Protein AF-A0A375BQ09-F1 (afdb_monomer)

Radius of gyration: 23.47 Å; Cα contacts (8 Å, |Δi|>4): 5; chains: 1; bounding box: 36×44×64 Å

pLDDT: mean 70.59, std 11.3, range [53.0, 89.88]

Structure (m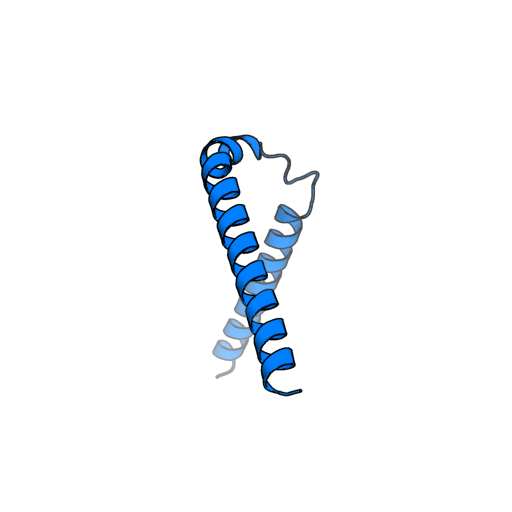mCIF, N/CA/C/O backbone):
data_AF-A0A375BQ09-F1
#
_entry.id   AF-A0A375BQ09-F1
#
loop_
_atom_site.group_PDB
_atom_site.id
_atom_site.type_symbol
_atom_site.label_atom_id
_atom_site.label_alt_id
_atom_site.label_comp_id
_atom_site.label_asym_id
_atom_site.label_entity_id
_atom_site.label_seq_id
_atom_site.pdbx_PDB_ins_code
_atom_site.Cartn_x
_atom_site.Cartn_y
_atom_site.Cartn_z
_atom_site.occupancy
_atom_site.B_iso_or_equiv
_atom_site.auth_seq_id
_atom_site.auth_comp_id
_atom_site.auth_asym_id
_atom_site.auth_atom_id
_atom_site.pdbx_PDB_model_num
ATOM 1 N N . MET A 1 1 ? -19.049 -29.384 -31.877 1.00 57.06 1 MET A N 1
ATOM 2 C CA . MET A 1 1 ? -18.632 -28.813 -30.571 1.00 57.06 1 MET A CA 1
ATOM 3 C C . MET A 1 1 ? -17.123 -28.912 -30.259 1.00 57.06 1 MET A C 1
ATOM 5 O O . MET A 1 1 ? -16.741 -28.568 -29.152 1.00 57.06 1 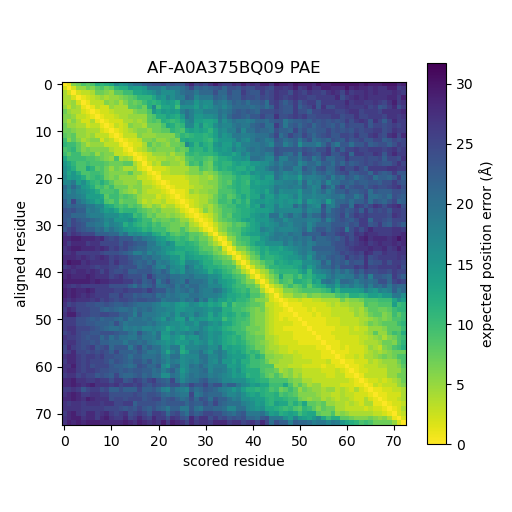MET A O 1
ATOM 9 N N . ARG A 1 2 ? -16.227 -29.308 -31.189 1.00 56.47 2 ARG A N 1
ATOM 10 C CA . ARG A 1 2 ? -14.765 -29.320 -30.923 1.00 56.47 2 ARG A CA 1
ATOM 11 C C . ARG A 1 2 ? -14.077 -27.960 -31.123 1.00 56.47 2 ARG A C 1
ATOM 13 O O . ARG A 1 2 ? -13.102 -27.679 -30.443 1.00 56.47 2 ARG A O 1
ATOM 20 N N . TYR A 1 3 ? -14.615 -27.110 -31.996 1.00 57.06 3 TYR A N 1
ATOM 21 C CA . TYR A 1 3 ? -14.023 -25.807 -32.327 1.00 57.06 3 TYR A CA 1
ATOM 22 C C . TYR A 1 3 ? -14.053 -24.810 -31.156 1.00 57.06 3 TYR A C 1
ATOM 24 O O . TYR A 1 3 ? -13.036 -24.195 -30.864 1.00 57.06 3 TYR A O 1
ATOM 32 N N . ALA A 1 4 ? -15.153 -24.755 -30.397 1.00 58.88 4 ALA A N 1
ATOM 33 C CA . ALA A 1 4 ? -15.271 -23.870 -29.233 1.00 58.88 4 ALA A CA 1
ATOM 34 C C . ALA A 1 4 ? -14.299 -24.234 -28.090 1.00 58.88 4 ALA A C 1
ATOM 36 O O . ALA A 1 4 ? -13.804 -23.366 -27.381 1.00 58.88 4 ALA A O 1
ATOM 37 N N . GLN A 1 5 ? -13.981 -25.522 -27.911 1.00 59.84 5 GLN A N 1
ATOM 38 C CA . GLN A 1 5 ? -12.989 -25.947 -26.916 1.00 59.84 5 GLN A CA 1
ATOM 39 C C . GLN A 1 5 ? -11.552 -25.607 -27.325 1.00 59.84 5 GLN A C 1
ATOM 41 O O . GLN A 1 5 ? -10.713 -25.372 -26.455 1.00 59.84 5 GLN A O 1
ATOM 46 N N . GLN A 1 6 ? -11.268 -25.596 -28.628 1.00 65.19 6 GLN A N 1
ATOM 47 C CA . GLN A 1 6 ? -9.959 -25.239 -29.165 1.00 65.19 6 GLN A CA 1
ATOM 48 C C . GLN A 1 6 ? -9.702 -23.735 -28.992 1.00 65.19 6 GLN A C 1
ATOM 50 O O . GLN A 1 6 ? -8.669 -23.354 -28.453 1.00 65.19 6 GLN A O 1
ATOM 55 N N . GLU A 1 7 ? -10.694 -22.906 -29.314 1.00 68.12 7 GLU A N 1
ATOM 56 C CA . GLU A 1 7 ? -10.644 -21.447 -29.166 1.00 68.12 7 GLU A CA 1
ATOM 57 C C . GLU A 1 7 ? -10.436 -21.012 -27.705 1.00 68.12 7 GLU A C 1
ATOM 59 O O . GLU A 1 7 ? -9.562 -20.203 -27.408 1.00 68.12 7 GLU A O 1
ATOM 64 N N . VAL A 1 8 ? -11.146 -21.637 -26.757 1.00 67.25 8 VAL A N 1
ATOM 65 C CA . VAL A 1 8 ? -10.946 -21.385 -25.317 1.00 67.25 8 VAL A CA 1
ATOM 66 C C . VAL A 1 8 ? -9.553 -21.820 -24.852 1.00 67.25 8 VAL A C 1
ATOM 68 O O . VAL A 1 8 ? -8.949 -21.174 -23.994 1.00 67.25 8 VAL A O 1
ATOM 71 N N . ARG A 1 9 ? -9.021 -22.922 -25.395 1.00 64.31 9 ARG A N 1
ATOM 72 C CA . ARG A 1 9 ? -7.683 -23.416 -25.042 1.00 64.31 9 ARG A CA 1
ATOM 73 C C . ARG A 1 9 ? -6.594 -22.491 -25.579 1.00 64.31 9 ARG A C 1
ATOM 75 O O . ARG A 1 9 ? -5.623 -22.245 -24.868 1.00 64.31 9 ARG A O 1
ATOM 82 N N . ASP A 1 10 ? -6.754 -21.987 -26.793 1.00 69.94 10 ASP A N 1
ATOM 83 C CA . ASP A 1 10 ? -5.773 -21.119 -27.437 1.00 69.94 10 ASP A CA 1
ATOM 84 C C . ASP A 1 10 ? -5.821 -19.694 -26.856 1.00 69.94 10 ASP A C 1
ATOM 86 O O . ASP A 1 10 ? -4.776 -19.178 -26.465 1.00 69.94 10 ASP A O 1
ATOM 90 N N . SER A 1 11 ? -7.011 -19.153 -26.572 1.00 68.62 11 SER A N 1
ATOM 91 C CA . SER A 1 11 ? -7.174 -17.900 -25.815 1.00 68.62 11 SER A CA 1
ATOM 92 C C . SER A 1 11 ? -6.534 -17.971 -24.419 1.00 68.62 11 SER A C 1
ATOM 94 O O . SER A 1 11 ? -5.861 -17.043 -23.965 1.00 68.62 11 SER A O 1
ATOM 96 N N . ARG A 1 12 ? -6.652 -19.118 -23.736 1.00 67.19 12 ARG A N 1
ATOM 97 C CA . ARG A 1 12 ? -6.002 -19.321 -22.436 1.00 67.19 12 ARG A CA 1
ATOM 98 C C . ARG A 1 12 ? -4.471 -19.320 -22.552 1.00 67.19 12 ARG A C 1
ATOM 100 O O . ARG A 1 12 ? -3.806 -18.738 -21.698 1.00 67.19 12 ARG A O 1
ATOM 107 N N . LYS A 1 13 ? -3.901 -19.936 -23.594 1.00 68.00 13 LYS A N 1
ATOM 108 C CA . LYS A 1 13 ? -2.446 -19.917 -23.844 1.00 68.00 13 LYS A CA 1
ATOM 109 C C . LYS A 1 13 ? -1.940 -18.504 -24.127 1.00 68.00 13 LYS A C 1
ATOM 111 O O . LYS A 1 13 ? -0.919 -18.116 -23.569 1.00 68.00 13 LYS A O 1
ATOM 116 N N . GLU A 1 14 ? -2.661 -17.730 -24.933 1.00 68.06 14 GLU A N 1
ATOM 117 C CA . GLU A 1 14 ? -2.333 -16.327 -25.217 1.00 68.06 14 GLU A CA 1
ATOM 118 C C . GLU A 1 14 ? -2.385 -15.463 -23.956 1.00 68.06 14 GLU A C 1
ATOM 120 O O . GLU A 1 14 ? -1.514 -14.619 -23.738 1.00 68.06 14 GLU A O 1
ATOM 125 N N . SER A 1 15 ? -3.353 -15.722 -23.074 1.00 64.81 15 SER A N 1
ATOM 126 C CA . SER A 1 15 ? -3.463 -15.026 -21.794 1.00 64.81 15 SER A CA 1
ATOM 127 C C . SER A 1 15 ? -2.297 -15.356 -20.853 1.00 64.81 15 SER A C 1
ATOM 129 O O . SER A 1 15 ? -1.794 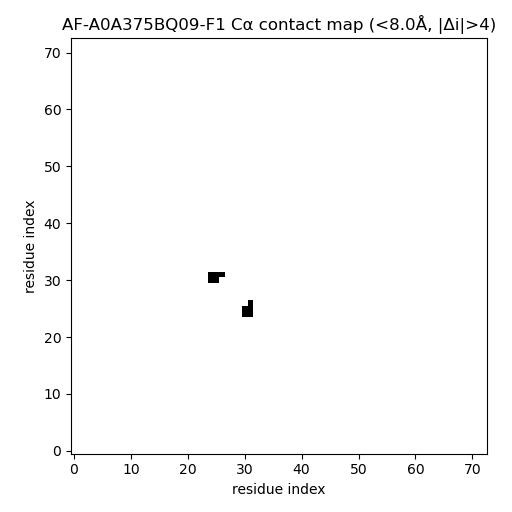-14.456 -20.181 1.00 64.81 15 SER A O 1
ATOM 131 N N . TYR A 1 16 ? -1.829 -16.610 -20.823 1.00 65.56 16 TYR A N 1
ATOM 132 C CA . TYR A 1 16 ? -0.636 -16.988 -20.056 1.00 65.56 16 TYR A CA 1
ATOM 133 C C . TYR A 1 16 ? 0.635 -16.365 -20.633 1.00 65.56 16 TYR A C 1
ATOM 135 O O . TYR A 1 16 ? 1.417 -15.800 -19.876 1.00 65.56 16 TYR A O 1
ATOM 143 N N . LEU A 1 17 ? 0.815 -16.397 -21.957 1.00 69.38 17 LEU A N 1
ATOM 144 C CA . LEU A 1 17 ? 1.961 -15.775 -22.628 1.00 69.38 17 LEU A CA 1
ATOM 145 C C . LEU A 1 17 ? 2.001 -14.262 -22.390 1.00 69.38 17 LEU A C 1
ATOM 147 O O . LEU A 1 17 ? 3.059 -13.711 -22.102 1.00 69.38 17 LEU A O 1
ATOM 151 N N . SER A 1 18 ? 0.840 -13.608 -22.433 1.00 67.75 18 SER A N 1
ATOM 152 C CA . SER A 1 18 ? 0.705 -12.181 -22.131 1.00 67.75 18 SER A CA 1
ATOM 153 C C . SER A 1 18 ? 1.051 -11.876 -20.672 1.00 67.75 18 SER A C 1
ATOM 155 O O . SER A 1 18 ? 1.766 -10.916 -20.398 1.00 67.75 18 SER A O 1
ATOM 157 N N . HIS A 1 19 ? 0.604 -12.710 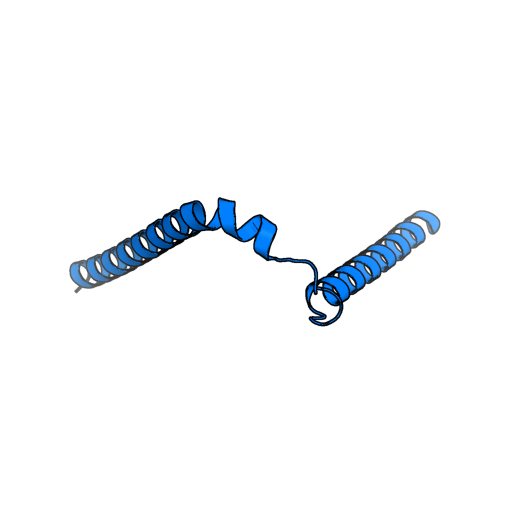-19.726 1.00 70.06 19 HIS A N 1
ATOM 158 C CA . HIS A 1 19 ? 0.932 -12.549 -18.307 1.00 70.06 19 HIS A CA 1
ATOM 159 C C . HIS A 1 19 ? 2.432 -12.736 -18.048 1.00 70.06 19 HIS A C 1
ATOM 161 O O . HIS A 1 19 ? 3.040 -11.930 -17.347 1.00 70.06 19 HIS A O 1
ATOM 167 N N . THR A 1 20 ? 3.045 -13.764 -18.643 1.00 74.12 20 THR A N 1
ATOM 168 C CA . THR A 1 20 ? 4.489 -14.013 -18.542 1.00 74.12 20 THR A CA 1
ATOM 169 C C . THR A 1 20 ? 5.292 -12.871 -19.157 1.00 74.12 20 THR A C 1
ATOM 171 O O . THR A 1 20 ? 6.245 -12.406 -18.539 1.00 74.12 20 THR A O 1
ATOM 174 N N . TYR A 1 21 ? 4.868 -12.354 -20.313 1.00 74.38 21 TYR A N 1
ATOM 175 C CA . TYR A 1 21 ? 5.506 -11.212 -20.962 1.00 74.38 21 TYR A CA 1
ATOM 176 C C . TYR A 1 21 ? 5.437 -9.944 -20.101 1.00 74.38 21 TYR A C 1
ATOM 178 O O . TYR A 1 21 ? 6.451 -9.277 -19.916 1.00 74.38 21 TYR A O 1
ATOM 186 N N . ILE A 1 22 ? 4.275 -9.633 -19.514 1.00 72.31 22 ILE A N 1
ATOM 187 C CA . ILE A 1 22 ? 4.116 -8.486 -18.602 1.00 72.31 22 ILE A CA 1
ATOM 188 C C . ILE A 1 22 ? 4.992 -8.658 -17.357 1.00 72.31 22 ILE A C 1
ATOM 190 O O . ILE A 1 22 ? 5.637 -7.704 -16.925 1.00 72.31 22 ILE A O 1
ATOM 194 N N . HIS A 1 23 ? 5.044 -9.865 -16.794 1.00 70.44 23 HIS A N 1
ATOM 195 C CA . HIS A 1 23 ? 5.865 -10.162 -15.625 1.00 70.44 23 HIS A CA 1
ATOM 196 C C . HIS A 1 23 ? 7.358 -9.976 -15.926 1.00 70.44 23 HIS A C 1
ATOM 198 O O . HIS A 1 23 ? 8.064 -9.323 -15.161 1.00 70.44 23 HIS A O 1
ATOM 204 N N . GLU A 1 24 ? 7.838 -10.480 -17.062 1.00 74.06 24 GLU A N 1
ATOM 205 C CA . GLU A 1 24 ? 9.220 -10.282 -17.502 1.00 74.06 24 GLU A CA 1
ATOM 206 C C . GLU A 1 24 ? 9.528 -8.794 -17.722 1.00 74.06 24 GLU A C 1
ATOM 208 O O . GLU A 1 24 ? 10.528 -8.291 -17.222 1.00 74.06 24 GLU A O 1
ATOM 213 N N . TRP A 1 25 ? 8.634 -8.052 -18.382 1.00 70.44 25 TRP A N 1
ATOM 214 C CA . TRP A 1 25 ? 8.818 -6.619 -18.633 1.00 70.44 25 TRP A CA 1
ATOM 215 C C . TRP A 1 25 ? 8.804 -5.768 -17.353 1.00 70.44 25 TRP A C 1
ATOM 217 O O . TRP A 1 25 ? 9.488 -4.749 -17.274 1.00 70.44 25 TRP A O 1
ATOM 227 N N . MET A 1 26 ? 8.012 -6.162 -16.351 1.00 66.69 26 MET A N 1
ATOM 228 C CA . MET A 1 26 ? 7.849 -5.416 -15.103 1.00 66.69 26 MET A CA 1
ATOM 229 C C . MET A 1 26 ? 8.972 -5.696 -14.095 1.00 66.69 26 MET A C 1
ATOM 231 O O . MET A 1 26 ? 9.412 -4.763 -13.413 1.00 66.69 26 MET A O 1
ATOM 235 N N . TYR A 1 27 ? 9.430 -6.949 -14.004 1.00 65.56 27 TYR A N 1
ATOM 236 C CA . TYR A 1 27 ? 10.417 -7.395 -13.014 1.00 65.56 27 TYR A CA 1
ATOM 237 C C . TYR A 1 27 ? 11.860 -7.448 -13.534 1.00 65.56 27 TYR A C 1
ATOM 239 O O . TYR A 1 27 ? 12.781 -7.445 -12.717 1.00 65.56 27 TYR A O 1
ATOM 247 N N . ASP A 1 28 ? 12.091 -7.444 -14.851 1.00 71.38 28 ASP A N 1
ATOM 248 C CA . ASP A 1 28 ? 13.437 -7.285 -15.403 1.00 71.38 28 ASP A CA 1
ATOM 249 C C . ASP A 1 28 ? 13.906 -5.831 -15.231 1.00 71.38 28 ASP A C 1
ATOM 251 O O . ASP A 1 28 ? 13.502 -4.909 -15.948 1.00 71.38 28 ASP A O 1
ATOM 255 N N . SER A 1 29 ? 14.773 -5.626 -14.239 1.00 59.59 29 SER A N 1
ATOM 256 C CA . SER A 1 29 ? 15.310 -4.317 -13.863 1.00 59.59 29 SER A CA 1
ATOM 257 C C . SER A 1 29 ? 16.086 -3.639 -15.005 1.00 59.59 29 SER A C 1
ATOM 259 O O . SER A 1 29 ? 16.122 -2.411 -15.073 1.00 59.59 29 SER A O 1
ATOM 261 N N . ALA A 1 30 ? 16.665 -4.411 -15.937 1.00 65.56 30 ALA A N 1
ATOM 262 C CA . ALA A 1 30 ? 17.382 -3.866 -17.092 1.00 65.56 30 ALA A CA 1
ATOM 263 C C . ALA A 1 30 ? 16.422 -3.297 -18.156 1.00 65.56 30 ALA A C 1
ATOM 265 O O . ALA A 1 30 ? 16.724 -2.284 -18.793 1.00 65.56 30 ALA A O 1
ATOM 266 N N . LYS A 1 31 ? 15.242 -3.914 -18.318 1.00 63.97 31 LYS A N 1
ATOM 267 C CA . LYS A 1 31 ? 14.197 -3.497 -19.275 1.00 63.97 31 LYS A CA 1
ATOM 268 C C . LYS A 1 31 ? 13.267 -2.421 -18.705 1.00 63.97 31 LYS A C 1
ATOM 270 O O . LYS A 1 31 ? 12.774 -1.573 -19.447 1.00 63.97 31 LYS A O 1
ATOM 275 N N . ASN A 1 32 ? 13.076 -2.397 -17.386 1.00 60.56 32 ASN A N 1
ATOM 276 C CA . ASN A 1 32 ? 12.236 -1.431 -16.671 1.00 60.56 32 ASN A CA 1
ATOM 277 C C . ASN A 1 32 ? 13.020 -0.185 -16.198 1.00 60.56 32 ASN A C 1
ATOM 279 O O . ASN A 1 32 ? 12.820 0.325 -15.095 1.00 60.56 32 ASN A O 1
ATOM 283 N N . SER A 1 33 ? 13.926 0.312 -17.042 1.00 58.03 33 SER A N 1
ATOM 284 C CA . SER A 1 33 ? 14.788 1.479 -16.793 1.00 58.03 33 SER A CA 1
ATOM 285 C C . SER A 1 33 ? 14.112 2.827 -17.092 1.00 58.03 33 SER A C 1
ATOM 287 O O . SER A 1 33 ? 14.750 3.879 -17.041 1.00 58.03 33 SER A O 1
ATOM 289 N N . ARG A 1 34 ? 12.801 2.828 -17.387 1.00 61.25 34 ARG A N 1
ATOM 290 C CA . ARG A 1 34 ? 12.027 4.062 -17.590 1.00 61.25 34 ARG A CA 1
ATOM 291 C C . ARG A 1 34 ? 12.060 4.925 -16.321 1.00 61.25 34 ARG A C 1
ATOM 293 O O . ARG A 1 34 ? 12.012 4.386 -15.213 1.00 61.25 34 ARG A O 1
ATOM 300 N N . PRO A 1 35 ? 12.102 6.263 -16.450 1.00 56.03 35 PRO A N 1
ATOM 301 C CA . PRO A 1 35 ? 12.282 7.152 -15.314 1.00 56.03 35 PRO A CA 1
ATOM 302 C C . PRO A 1 35 ? 11.054 7.087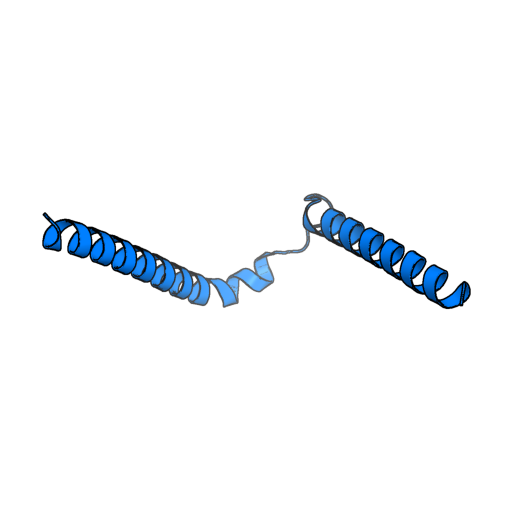 -14.399 1.00 56.03 35 PRO A C 1
ATOM 304 O O . PRO A 1 35 ? 10.048 7.758 -14.621 1.00 56.03 35 PRO A O 1
ATOM 307 N N . ARG A 1 36 ? 11.153 6.301 -13.318 1.00 57.75 36 ARG A N 1
ATOM 308 C CA . ARG A 1 36 ? 10.155 6.245 -12.233 1.00 57.75 36 ARG A CA 1
ATOM 309 C C . ARG A 1 36 ? 9.955 7.609 -11.552 1.00 57.75 36 ARG A C 1
ATOM 311 O O . ARG A 1 36 ? 8.975 7.798 -10.843 1.00 57.75 36 ARG A O 1
ATOM 318 N N . HIS A 1 37 ? 10.842 8.570 -11.816 1.00 54.81 37 HIS A N 1
ATOM 319 C CA . HIS A 1 37 ? 10.840 9.919 -11.254 1.00 54.81 37 HIS A CA 1
ATOM 320 C C . HIS A 1 37 ? 9.614 10.766 -11.645 1.00 54.81 37 HIS A C 1
ATOM 322 O O . HIS A 1 37 ? 9.207 11.629 -10.877 1.00 54.81 37 HIS A O 1
ATOM 328 N N . LEU A 1 38 ? 8.981 10.516 -12.799 1.00 56.31 38 LEU A N 1
ATOM 329 C CA . LEU A 1 38 ? 7.842 11.330 -13.263 1.00 56.31 38 LEU A CA 1
ATOM 330 C C . LEU A 1 38 ? 6.549 11.090 -12.467 1.00 56.31 38 LEU A C 1
ATOM 332 O O . LEU A 1 38 ? 5.704 11.977 -12.384 1.00 56.31 38 LEU A O 1
ATOM 336 N N . PHE A 1 39 ? 6.393 9.913 -11.855 1.00 53.00 39 PHE A N 1
ATOM 337 C CA . PHE A 1 39 ? 5.248 9.626 -10.987 1.00 53.00 39 PHE A CA 1
ATOM 338 C C . PHE A 1 39 ? 5.499 10.042 -9.532 1.00 53.00 39 PHE A C 1
ATOM 340 O O . PHE A 1 39 ? 4.547 10.350 -8.820 1.00 53.00 39 PHE A O 1
ATOM 347 N N . VAL A 1 40 ? 6.766 10.113 -9.107 1.00 54.38 40 VAL A N 1
ATOM 348 C CA . VAL A 1 40 ? 7.165 10.351 -7.710 1.00 54.38 40 VAL A CA 1
ATOM 349 C C . VAL A 1 40 ? 6.771 11.745 -7.211 1.00 54.38 40 VAL A C 1
ATOM 351 O O . VAL A 1 40 ? 6.337 11.863 -6.064 1.00 54.38 40 VAL A O 1
ATOM 354 N N . ASP A 1 41 ? 6.825 12.781 -8.052 1.00 53.78 41 ASP A N 1
ATOM 355 C CA . ASP A 1 41 ? 6.557 14.170 -7.633 1.00 53.78 41 ASP A CA 1
ATOM 356 C C . ASP A 1 41 ? 5.097 14.424 -7.226 1.00 53.78 41 ASP A C 1
ATOM 358 O O . ASP A 1 41 ? 4.819 15.085 -6.229 1.00 53.78 41 ASP A O 1
ATOM 362 N N . ARG A 1 42 ? 4.125 13.839 -7.938 1.00 53.94 42 ARG A N 1
ATOM 363 C CA . ARG A 1 42 ? 2.704 13.974 -7.563 1.00 53.94 42 ARG A CA 1
ATOM 364 C C . ARG A 1 42 ? 2.318 13.015 -6.441 1.00 53.94 42 ARG A C 1
ATOM 366 O O . ARG A 1 42 ? 1.459 13.331 -5.622 1.00 53.94 42 ARG A O 1
ATOM 373 N N . THR A 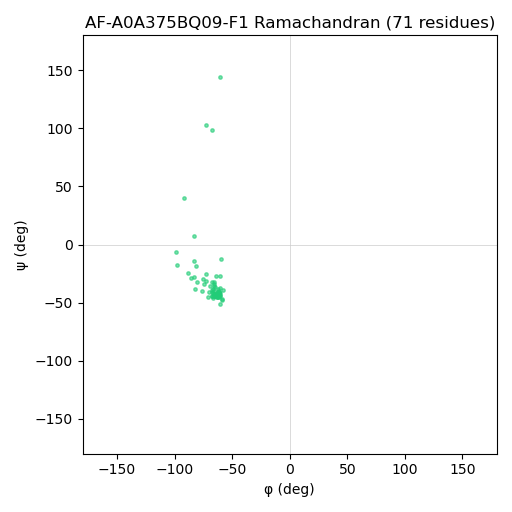1 43 ? 2.950 11.842 -6.393 1.00 55.94 43 THR A N 1
ATOM 374 C CA . THR A 1 43 ? 2.631 10.817 -5.396 1.00 55.94 43 THR A CA 1
ATOM 375 C C . THR A 1 43 ? 3.314 11.037 -4.060 1.00 55.94 43 THR A C 1
ATOM 377 O O . THR A 1 43 ? 2.904 10.407 -3.105 1.00 55.94 43 THR A O 1
ATOM 380 N N . THR A 1 44 ? 4.326 11.891 -3.931 1.00 58.72 44 THR A N 1
ATOM 381 C CA . THR A 1 44 ? 5.046 12.059 -2.654 1.00 58.72 44 THR A CA 1
ATOM 382 C C . THR A 1 44 ? 4.161 12.671 -1.569 1.00 58.72 44 THR A C 1
ATOM 384 O O . THR A 1 44 ? 4.162 12.174 -0.442 1.00 58.72 44 THR A O 1
ATOM 387 N N . MET A 1 45 ? 3.336 13.677 -1.893 1.00 54.97 45 MET A N 1
ATOM 388 C CA . MET A 1 45 ? 2.348 14.212 -0.941 1.00 54.97 45 MET A CA 1
ATOM 389 C C . MET A 1 45 ? 1.258 13.184 -0.605 1.00 54.97 45 MET A C 1
ATOM 391 O O . MET A 1 45 ? 0.965 12.958 0.57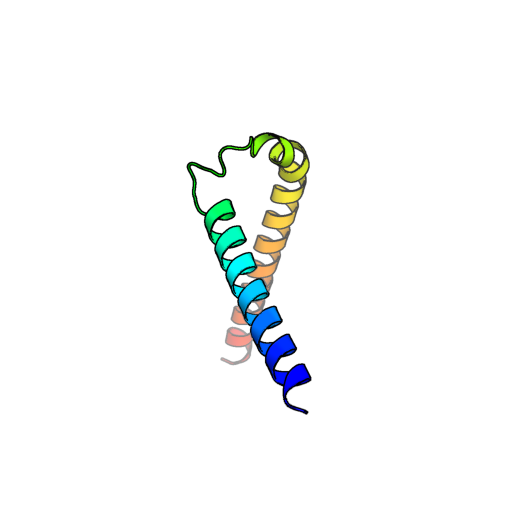0 1.00 54.97 45 MET A O 1
ATOM 395 N N . SER A 1 46 ? 0.703 12.502 -1.611 1.00 69.44 46 SER A N 1
ATOM 396 C CA . SER A 1 46 ? -0.319 11.466 -1.402 1.00 69.44 46 SER A CA 1
ATOM 397 C C . SER A 1 46 ? 0.226 10.227 -0.688 1.00 69.44 46 SER A C 1
ATOM 399 O O . SER A 1 46 ? -0.486 9.621 0.098 1.00 69.44 46 SER A O 1
ATOM 401 N N . TYR A 1 47 ? 1.490 9.867 -0.900 1.00 71.94 47 TYR A N 1
ATOM 402 C CA . TYR A 1 47 ? 2.148 8.726 -0.269 1.00 71.94 47 TYR A CA 1
ATOM 403 C C . TYR A 1 47 ? 2.309 8.958 1.222 1.00 71.94 47 TYR A C 1
ATOM 405 O O . TYR A 1 47 ? 1.995 8.071 2.004 1.00 71.94 47 TYR A O 1
ATOM 413 N N . ARG A 1 48 ? 2.737 10.159 1.633 1.00 74.38 48 ARG A N 1
ATOM 414 C CA . ARG A 1 48 ? 2.808 10.503 3.058 1.00 74.38 48 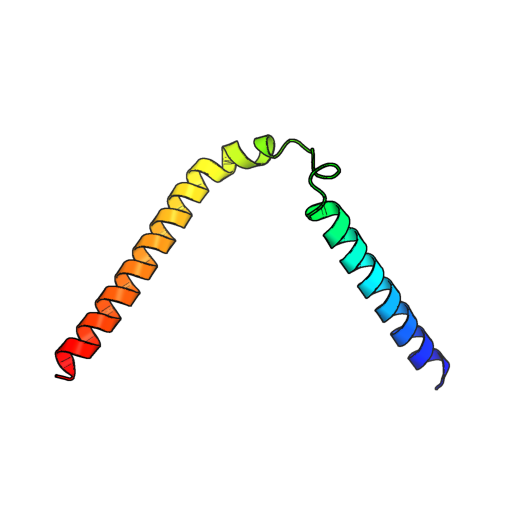ARG A CA 1
ATOM 415 C C . ARG A 1 48 ? 1.427 10.421 3.699 1.00 74.38 48 ARG A C 1
ATOM 417 O O . ARG A 1 48 ? 1.304 9.813 4.751 1.00 74.38 48 ARG A O 1
ATOM 424 N N . PHE A 1 49 ? 0.398 10.943 3.033 1.00 78.56 49 PHE A N 1
ATOM 425 C CA . PHE A 1 49 ? -0.982 10.851 3.510 1.00 78.56 49 PHE A CA 1
ATOM 426 C C . PHE A 1 49 ? -1.464 9.397 3.640 1.00 78.56 49 PHE A C 1
ATOM 428 O O . PHE A 1 49 ? -1.910 8.994 4.709 1.00 78.56 49 PHE A O 1
ATOM 435 N N . ILE A 1 50 ? -1.299 8.582 2.594 1.00 82.62 50 ILE A N 1
ATOM 436 C CA . ILE A 1 50 ? -1.679 7.162 2.591 1.00 82.62 50 ILE A CA 1
ATOM 437 C C . ILE A 1 50 ? -0.897 6.391 3.660 1.00 82.62 50 ILE A C 1
ATOM 439 O O . ILE A 1 50 ? -1.488 5.618 4.408 1.00 82.62 50 ILE A O 1
ATOM 443 N N . ALA A 1 51 ? 0.409 6.630 3.786 1.00 81.88 51 ALA A N 1
ATOM 444 C CA . ALA A 1 51 ? 1.247 6.004 4.801 1.00 81.88 51 ALA A CA 1
ATOM 445 C C . ALA A 1 51 ? 0.789 6.371 6.219 1.00 81.88 51 ALA A C 1
ATOM 447 O O . ALA A 1 51 ? 0.708 5.495 7.078 1.00 81.88 51 ALA A O 1
ATOM 448 N N . THR A 1 52 ? 0.431 7.635 6.468 1.00 85.00 52 THR A N 1
ATOM 449 C CA . THR A 1 52 ? -0.113 8.066 7.762 1.00 85.00 52 THR A CA 1
ATOM 450 C C . THR A 1 52 ? -1.476 7.437 8.042 1.00 85.00 52 THR A C 1
ATOM 452 O O . THR A 1 52 ? -1.695 6.954 9.150 1.00 85.00 52 THR A O 1
ATOM 455 N N . CYS A 1 53 ? -2.372 7.372 7.054 1.00 85.69 53 CYS A N 1
ATOM 456 C CA . CYS A 1 53 ? -3.665 6.702 7.201 1.00 85.69 53 CYS A CA 1
ATOM 457 C C . CYS A 1 53 ? -3.506 5.205 7.504 1.00 85.69 53 CYS A C 1
ATOM 459 O O . CYS A 1 53 ? -4.181 4.692 8.392 1.00 85.69 53 CYS A O 1
ATOM 461 N N . LEU A 1 54 ? -2.588 4.513 6.819 1.00 89.38 54 LEU A N 1
ATOM 462 C CA . LEU A 1 54 ? -2.287 3.101 7.072 1.00 89.38 54 LEU A CA 1
ATOM 463 C C . LEU A 1 54 ? -1.693 2.888 8.469 1.00 89.38 54 LEU A C 1
ATOM 465 O O . LEU A 1 54 ? -2.117 1.982 9.182 1.00 89.38 54 LEU A O 1
ATOM 469 N N . ALA A 1 55 ? -0.756 3.740 8.890 1.00 89.25 55 ALA A N 1
ATOM 470 C CA . ALA A 1 55 ? -0.166 3.666 10.224 1.00 89.25 55 ALA A CA 1
ATOM 471 C C . ALA A 1 55 ? -1.210 3.904 11.328 1.00 89.25 55 ALA A C 1
ATOM 473 O O . ALA A 1 55 ? -1.254 3.163 12.309 1.00 89.25 55 ALA A O 1
ATOM 474 N N . ALA A 1 56 ? -2.088 4.895 11.146 1.00 88.50 56 ALA A N 1
ATOM 475 C CA . ALA A 1 56 ? -3.182 5.169 12.070 1.00 88.50 56 ALA A CA 1
ATOM 476 C C . ALA A 1 56 ? -4.166 3.994 12.145 1.00 88.50 56 ALA A C 1
ATOM 478 O O . ALA A 1 56 ? -4.548 3.585 13.238 1.00 88.50 56 ALA A O 1
ATOM 479 N N . TRP A 1 57 ? -4.525 3.406 11.000 1.00 89.75 57 TRP A N 1
ATOM 480 C CA . TRP A 1 57 ? -5.404 2.239 10.940 1.00 89.75 57 TRP A CA 1
ATOM 481 C C . TRP A 1 57 ? -4.836 1.048 11.716 1.00 89.75 57 TRP A C 1
ATOM 483 O O . TRP A 1 57 ? -5.521 0.471 12.558 1.00 89.75 57 TRP A O 1
ATOM 493 N N . ILE A 1 58 ? -3.558 0.726 11.499 1.00 89.88 58 ILE A N 1
ATOM 494 C CA . ILE A 1 58 ? -2.875 -0.355 12.221 1.00 89.88 58 ILE A CA 1
ATOM 495 C C . ILE A 1 58 ? -2.859 -0.072 13.730 1.00 89.88 58 ILE A C 1
ATOM 497 O O . ILE A 1 58 ? -3.131 -0.974 14.521 1.00 89.88 58 ILE A O 1
ATOM 501 N N . GLY A 1 59 ? -2.606 1.176 14.137 1.00 88.19 59 GLY A N 1
ATOM 502 C CA . GLY A 1 59 ? -2.653 1.584 15.542 1.00 88.19 59 GLY A CA 1
ATOM 503 C C . GLY A 1 59 ? -4.035 1.400 16.179 1.00 88.19 59 GLY A C 1
ATOM 504 O O . GLY A 1 59 ? -4.134 0.904 17.303 1.00 88.19 59 GLY A O 1
ATOM 505 N N . VAL A 1 60 ? -5.108 1.726 15.453 1.00 88.62 60 VAL A N 1
ATOM 506 C CA . VAL A 1 60 ? -6.491 1.507 15.909 1.00 88.62 60 VAL A CA 1
ATOM 507 C C . VAL A 1 60 ? -6.798 0.013 16.025 1.00 88.62 60 VAL A C 1
ATOM 509 O O . VAL A 1 60 ? -7.344 -0.419 17.034 1.00 88.62 60 VAL A O 1
ATOM 512 N N . CYS A 1 61 ? -6.398 -0.805 15.049 1.00 86.25 61 CYS A N 1
ATOM 513 C CA . CYS A 1 61 ? -6.588 -2.255 15.124 1.00 86.25 61 CYS A CA 1
ATOM 514 C C . CYS A 1 61 ? -5.821 -2.882 16.299 1.00 86.25 61 CYS A C 1
ATOM 516 O O . CYS A 1 61 ? -6.362 -3.736 16.998 1.00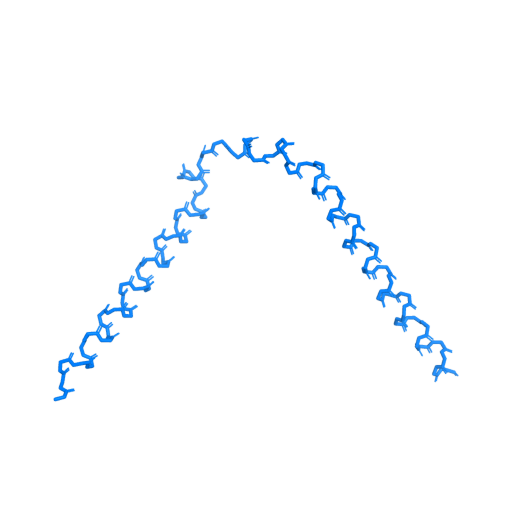 86.25 61 CYS A O 1
ATOM 518 N N . ALA A 1 62 ? -4.586 -2.439 16.547 1.00 85.94 62 ALA A N 1
ATOM 519 C CA . ALA A 1 62 ? -3.772 -2.924 17.658 1.00 85.94 62 ALA A CA 1
ATOM 520 C C . ALA A 1 62 ? -4.367 -2.542 19.022 1.00 85.94 62 ALA A C 1
ATOM 522 O O . ALA A 1 62 ? -4.453 -3.375 19.922 1.00 85.94 62 ALA A O 1
ATOM 523 N N . THR A 1 63 ? -4.825 -1.296 19.169 1.00 86.12 63 THR A N 1
ATOM 524 C CA . THR A 1 63 ? -5.465 -0.826 20.408 1.00 86.12 63 THR A CA 1
ATOM 525 C C . THR A 1 63 ? -6.831 -1.466 20.636 1.00 86.12 63 THR A C 1
ATOM 527 O O . THR A 1 63 ? -7.147 -1.795 21.776 1.00 86.12 63 THR A O 1
ATOM 530 N N . ALA A 1 64 ? -7.608 -1.719 19.579 1.00 83.69 64 ALA A N 1
ATOM 531 C CA . ALA A 1 64 ? -8.857 -2.471 19.661 1.00 83.69 64 ALA A CA 1
ATOM 532 C C . ALA A 1 64 ? -8.623 -3.923 20.107 1.00 83.69 64 ALA A C 1
ATOM 534 O O . ALA A 1 64 ? -9.318 -4.397 21.001 1.00 83.69 64 ALA A O 1
ATOM 535 N N . GLY A 1 65 ? -7.618 -4.605 19.543 1.00 81.94 65 GLY A N 1
ATOM 536 C CA . GLY A 1 65 ? -7.231 -5.954 19.969 1.00 81.94 65 GLY A CA 1
ATOM 537 C C . GLY A 1 65 ? -6.825 -6.000 21.443 1.00 81.94 65 GLY A C 1
ATOM 538 O O . GLY A 1 65 ? -7.344 -6.815 22.200 1.00 81.94 65 GLY A O 1
ATOM 539 N N . TRP A 1 66 ? -5.990 -5.052 21.875 1.00 85.31 66 TRP A N 1
ATOM 540 C CA . TRP A 1 66 ? -5.574 -4.933 23.275 1.00 85.31 66 TRP A CA 1
ATOM 541 C C . TRP A 1 66 ? -6.748 -4.658 24.232 1.00 85.31 66 TRP A C 1
ATOM 543 O O . TRP A 1 66 ? -6.813 -5.221 25.324 1.00 85.31 66 TRP A O 1
ATOM 553 N N . LEU A 1 67 ? -7.702 -3.811 23.829 1.00 84.56 67 LEU A N 1
ATOM 554 C CA . LEU A 1 67 ? -8.914 -3.522 24.604 1.00 84.56 67 LEU A CA 1
ATOM 555 C C . LEU A 1 67 ? -9.792 -4.762 24.778 1.00 84.56 67 LEU A C 1
ATOM 557 O O . LEU A 1 67 ? -10.305 -4.994 25.869 1.00 84.56 67 LEU A O 1
ATOM 561 N N . VAL A 1 68 ? -9.947 -5.563 23.722 1.00 81.56 68 VAL A N 1
ATOM 562 C CA . VAL A 1 68 ? -10.702 -6.821 23.776 1.00 81.56 68 VAL A CA 1
ATOM 563 C C . VAL A 1 68 ? -10.028 -7.818 24.718 1.00 81.56 68 VAL A C 1
ATOM 565 O O . VAL A 1 68 ? -10.711 -8.401 25.556 1.00 81.56 68 VAL A O 1
ATOM 568 N N . GLU A 1 69 ? -8.701 -7.960 24.654 1.00 82.56 69 GLU A N 1
ATOM 569 C CA . GLU A 1 69 ? -7.953 -8.809 25.594 1.00 82.56 69 GLU A CA 1
ATOM 570 C C . GLU A 1 69 ? -8.123 -8.349 27.048 1.00 82.56 69 GLU A C 1
ATOM 572 O O . GLU A 1 69 ? -8.246 -9.174 27.951 1.00 82.56 69 GLU A O 1
ATOM 577 N N . ARG A 1 70 ? -8.170 -7.033 27.289 1.00 78.38 70 ARG A N 1
ATOM 578 C CA . ARG A 1 70 ? -8.348 -6.467 28.634 1.00 78.38 70 ARG A CA 1
ATOM 579 C C . ARG A 1 70 ? -9.765 -6.565 29.180 1.00 78.38 70 ARG A C 1
ATOM 581 O O . ARG A 1 70 ? -9.913 -6.622 30.392 1.00 78.38 70 ARG A O 1
ATOM 588 N N . LEU A 1 71 ? -10.781 -6.556 28.322 1.00 77.25 71 LEU A N 1
ATOM 589 C CA . LEU A 1 71 ? -12.183 -6.706 28.728 1.00 77.25 71 LEU A CA 1
ATOM 590 C C . LEU A 1 71 ? -12.585 -8.169 28.957 1.00 77.25 71 LEU A C 1
ATOM 592 O O . LEU A 1 71 ? -13.607 -8.417 29.590 1.00 77.25 71 LEU A O 1
ATOM 596 N N . TRP A 1 72 ? -11.812 -9.120 28.427 1.00 75.56 72 TRP A N 1
ATOM 597 C CA . TRP A 1 72 ? -12.073 -10.557 28.553 1.00 75.56 72 TRP A CA 1
ATOM 598 C C . TRP A 1 72 ? -11.240 -11.248 29.655 1.00 75.56 72 TRP A C 1
ATOM 600 O O . TRP A 1 72 ? -11.456 -12.430 29.924 1.00 75.56 72 TRP A O 1
ATOM 610 N N . SER A 1 73 ? -10.296 -10.542 30.291 1.00 59.06 73 SER A N 1
ATOM 611 C CA . SER A 1 73 ? -9.511 -11.027 31.442 1.00 59.06 73 SER A CA 1
ATOM 612 C C . SER A 1 73 ? -10.130 -10.630 32.774 1.00 59.06 73 SER A C 1
ATOM 614 O O . SER A 1 73 ? -9.861 -11.381 33.739 1.00 59.06 73 SER A O 1
#

Secondary structure (DSSP, 8-state):
-HHHHHHHHHHHHHHHHHHHHHHHHHH-TTT--S-THHHHHHHHHHHHHHHHHHHHHHHHHHHHHHHHHHH--

Mean predicted aligned error: 15.54 Å

Solvent-accessible surface area (backbone atoms only — not comparable to full-atom values): 4231 Å² total; per-residue (Å²): 126,68,65,65,58,50,53,56,53,50,54,50,50,52,51,51,51,50,50,52,51,52,49,50,52,68,68,35,67,85,75,49,65,67,76,66,66,77,59,46,72,72,40,51,66,54,45,53,52,52,52,51,53,51,53,50,50,52,51,50,54,52,51,52,52,52,50,52,57,64,74,74,107

Sequence (73 aa):
MRYAQQEVRDSRKESYLSHTYIHEWMYDSAKNSRPRHLFVDRTTMSYRFIATCLAAWIGVCATAGWLVERLWS

Foldseek 3Di:
DVVVVVVVVVVVVVVVVVVVVVCCCVPVPVNVVPPPPVVCVVCVVVVVVVVVVVVVVVVVVVVVVVVVVVVVD

Organism: NCBI:txid164546